Protein AF-A0A382X233-F1 (afdb_monomer_lite)

InterPro domains:
  IPR032096 Domain of unknown function DUF4815 [PF16075] (11-82)

Sequence (118 aa):
MPQNTNLNVSPYFDDFVDSKNYHKVLFKPGFPVQARELTTLQSILQNQVEKFGQHFFKEGSMIIPGGTSFDNEYFAVKIDPNFLNIPVNNYTKILVDNKIKIKGEVTGVEAIVVNRLT

Organism: NCBI:txid408172

Secondary structure (DSSP, 8-state):
-------SSSSP-----GGG----PPPPTTSPPPHHHHHHHHHHHHHHHHHHHHHHSSTT---SS------TT---PPPPSEETTEEGGGTHHHHTSS-PEEE-TTT--EEE------

pLDDT: mean 70.42, std 12.33, range [38.88, 89.5]

Foldseek 3Di:
DQWDCDCPDPPHTQRDDVVVPPQDQDDDPPDDDDPNSVVNVVVNVVVVVVVVCCQPPPVPNDPPDDPPPDDPPPPDDDDDQDDPNDGCVVCVVVQCPQPDWDADPPPRDTDRRPDDDD

Structure (mmCIF, N/CA/C/O backbone):
data_AF-A0A382X233-F1
#
_entry.id   AF-A0A382X233-F1
#
loop_
_atom_site.group_PDB
_atom_site.id
_atom_site.type_symbol
_atom_site.label_atom_id
_atom_site.label_alt_id
_atom_site.label_comp_id
_atom_site.label_asym_id
_atom_site.label_entity_id
_atom_site.label_seq_id
_atom_site.pdbx_PDB_ins_code
_atom_site.Cartn_x
_atom_site.Cartn_y
_atom_site.Cartn_z
_atom_site.occupancy
_atom_site.B_iso_or_equiv
_atom_site.auth_seq_id
_atom_site.auth_comp_id
_atom_site.auth_asym_id
_atom_site.auth_atom_id
_atom_site.pdbx_PDB_model_num
ATOM 1 N N . MET A 1 1 ? 9.862 -15.935 -19.813 1.00 38.88 1 MET A N 1
ATOM 2 C CA . MET A 1 1 ? 10.787 -16.702 -20.683 1.00 38.88 1 MET A CA 1
ATOM 3 C C . MET A 1 1 ? 11.900 -15.756 -21.126 1.00 38.88 1 MET A C 1
ATOM 5 O O . MET A 1 1 ? 11.585 -14.586 -21.302 1.00 38.88 1 MET A O 1
ATOM 9 N N . PRO A 1 2 ? 13.172 -16.178 -21.233 1.00 41.25 2 PRO A N 1
ATOM 10 C CA . PRO A 1 2 ? 14.263 -15.265 -21.566 1.00 41.25 2 PRO A CA 1
ATOM 11 C C . PRO A 1 2 ? 14.266 -14.971 -23.073 1.00 41.25 2 PRO A C 1
ATOM 13 O O . PRO A 1 2 ? 14.297 -15.892 -23.887 1.00 41.25 2 PRO A O 1
ATOM 16 N N . GLN A 1 3 ? 14.202 -13.690 -23.432 1.00 45.16 3 GLN A N 1
ATOM 17 C CA . GLN A 1 3 ? 14.173 -13.212 -24.814 1.00 45.16 3 GLN A CA 1
ATOM 18 C C . GLN A 1 3 ? 15.601 -12.833 -25.261 1.00 45.16 3 GLN A C 1
ATOM 20 O O . GLN A 1 3 ? 16.381 -12.260 -24.502 1.00 45.16 3 GLN A O 1
ATOM 25 N N . ASN A 1 4 ? 15.988 -13.260 -26.461 1.00 45.19 4 ASN A N 1
ATOM 26 C CA . ASN A 1 4 ? 17.374 -13.495 -26.881 1.00 45.19 4 ASN A CA 1
ATOM 27 C C . ASN A 1 4 ? 18.091 -12.250 -27.467 1.00 45.19 4 ASN A C 1
ATOM 29 O O . ASN A 1 4 ? 18.375 -12.209 -28.640 1.00 45.19 4 ASN A O 1
ATOM 33 N N . THR A 1 5 ? 18.388 -11.221 -26.680 1.00 49.28 5 THR A N 1
ATOM 34 C CA . THR A 1 5 ? 18.894 -9.847 -26.984 1.00 49.28 5 THR A CA 1
ATOM 35 C C . THR A 1 5 ? 19.961 -9.554 -28.094 1.00 49.28 5 THR A C 1
ATOM 37 O O . THR A 1 5 ? 20.890 -8.782 -27.846 1.00 49.28 5 THR A O 1
ATOM 40 N N . ASN A 1 6 ? 19.879 -10.078 -29.324 1.00 44.56 6 ASN A N 1
ATOM 41 C CA . ASN A 1 6 ? 20.685 -9.624 -30.476 1.00 44.56 6 ASN A CA 1
ATOM 42 C C . ASN A 1 6 ? 19.829 -8.766 -31.429 1.00 44.56 6 ASN A C 1
ATOM 44 O O . ASN A 1 6 ? 18.780 -9.202 -31.889 1.00 44.56 6 ASN A O 1
ATOM 48 N N . LEU A 1 7 ? 20.265 -7.530 -31.696 1.00 51.91 7 LEU A N 1
ATOM 49 C CA . LEU A 1 7 ? 19.504 -6.487 -32.411 1.00 51.91 7 LEU A CA 1
ATOM 50 C C . LEU A 1 7 ? 20.163 -6.081 -33.741 1.00 51.91 7 LEU A C 1
ATOM 52 O O . LEU A 1 7 ? 19.857 -5.032 -34.292 1.00 51.91 7 LEU A O 1
ATOM 56 N N . ASN A 1 8 ? 21.114 -6.866 -34.244 1.00 47.75 8 ASN A N 1
ATOM 57 C CA . ASN A 1 8 ? 21.741 -6.641 -35.553 1.00 47.75 8 ASN A CA 1
ATOM 58 C C . ASN A 1 8 ? 21.444 -7.786 -36.535 1.00 47.75 8 ASN A C 1
ATOM 60 O O . ASN A 1 8 ? 22.001 -7.830 -37.629 1.00 47.75 8 ASN A O 1
ATOM 64 N N . VAL A 1 9 ? 20.588 -8.734 -36.134 1.00 51.69 9 VAL A N 1
ATOM 65 C CA . VAL A 1 9 ? 20.275 -9.968 -36.861 1.00 51.69 9 VAL A CA 1
ATOM 66 C C . VAL A 1 9 ? 18.813 -10.328 -36.594 1.00 51.69 9 VAL A C 1
ATOM 68 O O . VAL A 1 9 ? 18.327 -10.131 -35.483 1.00 51.69 9 VAL A O 1
ATOM 71 N N . SER A 1 10 ? 18.099 -10.846 -37.597 1.00 39.66 10 SER A N 1
ATOM 72 C CA . SER A 1 10 ? 16.737 -11.346 -37.379 1.00 39.66 10 SER A CA 1
ATOM 73 C C . SER A 1 10 ? 16.726 -12.582 -36.465 1.00 39.66 10 SER A C 1
ATOM 75 O O . SER A 1 10 ? 17.559 -13.468 -36.669 1.00 39.66 10 SER A O 1
ATOM 77 N N . PRO A 1 11 ? 15.748 -12.699 -35.545 1.00 50.81 11 PRO A N 1
ATOM 78 C CA . PRO A 1 11 ? 14.774 -11.679 -35.146 1.00 50.81 11 PRO A CA 1
ATOM 79 C C . PRO A 1 11 ? 15.315 -10.791 -34.011 1.00 50.81 11 PRO A C 1
ATOM 81 O O . PRO A 1 11 ? 16.034 -11.263 -33.147 1.00 50.81 11 PRO A O 1
ATOM 84 N N . TYR A 1 12 ? 14.947 -9.508 -34.003 1.00 50.75 12 TYR A N 1
ATOM 85 C CA . TYR A 1 12 ? 15.307 -8.541 -32.960 1.00 50.75 12 TYR A CA 1
ATOM 86 C C . TYR A 1 12 ? 14.631 -8.915 -31.637 1.00 50.75 12 TYR A C 1
ATOM 88 O O . TYR A 1 12 ? 13.411 -9.075 -31.592 1.00 50.75 12 TYR A O 1
ATOM 96 N N . PHE A 1 13 ? 15.399 -9.031 -30.557 1.00 52.19 13 PHE A N 1
ATOM 97 C CA . PHE A 1 13 ? 14.856 -9.456 -29.269 1.00 52.19 13 PHE A CA 1
ATOM 98 C C . PHE A 1 13 ? 14.754 -8.290 -28.287 1.00 52.19 13 PHE A C 1
ATOM 100 O O . PHE A 1 13 ? 15.747 -7.646 -27.946 1.00 52.19 13 PHE A O 1
ATOM 107 N N . ASP A 1 14 ? 13.523 -8.043 -27.852 1.00 54.38 14 ASP A N 1
ATOM 108 C CA . ASP A 1 14 ? 13.163 -7.120 -26.783 1.00 54.38 14 ASP A CA 1
ATOM 109 C C . ASP A 1 14 ? 13.747 -7.609 -25.445 1.00 54.38 14 ASP A C 1
ATOM 111 O O . ASP A 1 14 ? 13.652 -8.787 -25.106 1.00 54.38 14 ASP A O 1
ATOM 115 N N . ASP A 1 15 ? 14.429 -6.722 -24.720 1.00 59.34 15 ASP A N 1
ATOM 116 C CA . ASP A 1 15 ? 15.109 -7.005 -23.452 1.00 59.34 15 ASP A CA 1
ATOM 117 C C . ASP A 1 15 ? 14.376 -6.422 -22.242 1.00 59.34 15 ASP A C 1
ATOM 119 O O . ASP A 1 15 ? 14.949 -6.357 -21.145 1.00 59.34 15 ASP A O 1
ATOM 123 N N . PHE A 1 16 ? 13.122 -5.997 -22.423 1.00 62.09 16 PHE A N 1
ATOM 124 C CA . PHE A 1 16 ? 12.296 -5.536 -21.323 1.00 62.09 16 PHE A CA 1
ATOM 125 C C . PHE A 1 16 ? 12.082 -6.668 -20.306 1.00 62.09 16 PHE A C 1
ATOM 127 O O . PHE A 1 16 ? 11.445 -7.687 -20.570 1.00 62.09 16 PHE A O 1
ATOM 134 N N . VAL A 1 17 ? 12.635 -6.478 -19.108 1.00 64.06 17 VAL A N 1
ATOM 135 C CA . VAL A 1 17 ? 12.448 -7.370 -17.964 1.00 64.06 17 VAL A CA 1
ATOM 136 C C . VAL A 1 17 ? 11.960 -6.523 -16.802 1.00 64.06 17 VAL A C 1
ATOM 138 O O . VAL A 1 17 ? 12.663 -5.613 -16.360 1.00 64.06 17 VAL A O 1
ATOM 141 N N . ASP A 1 18 ? 10.780 -6.855 -16.285 1.00 63.06 18 ASP A N 1
ATOM 142 C CA . ASP A 1 18 ? 10.120 -6.101 -15.214 1.00 63.06 18 ASP A CA 1
ATOM 143 C C . ASP A 1 18 ? 10.990 -5.968 -13.948 1.00 63.06 18 ASP A C 1
ATOM 145 O O . ASP A 1 18 ? 11.004 -4.935 -13.286 1.00 63.06 18 ASP A O 1
ATOM 149 N N . SER A 1 19 ? 11.825 -6.975 -13.662 1.00 67.00 19 SER A N 1
ATOM 150 C CA . SER A 1 19 ? 12.735 -6.976 -12.508 1.00 67.00 19 SER A CA 1
ATOM 151 C C . SER A 1 19 ? 13.863 -5.942 -12.576 1.00 67.00 19 SER A C 1
ATOM 153 O O . SER A 1 19 ? 14.544 -5.721 -11.576 1.00 67.00 19 SER A O 1
ATOM 155 N N . LYS A 1 20 ? 14.095 -5.312 -13.735 1.00 68.88 20 LYS A N 1
ATOM 156 C CA . LYS A 1 20 ? 15.187 -4.348 -13.920 1.00 68.88 20 LYS A CA 1
ATOM 157 C C . LYS A 1 20 ? 14.787 -2.893 -13.625 1.00 68.88 20 LYS A C 1
ATOM 159 O O . LYS A 1 20 ? 15.625 -2.013 -13.793 1.00 68.88 20 LYS A O 1
ATOM 164 N N . ASN A 1 21 ? 13.552 -2.627 -13.177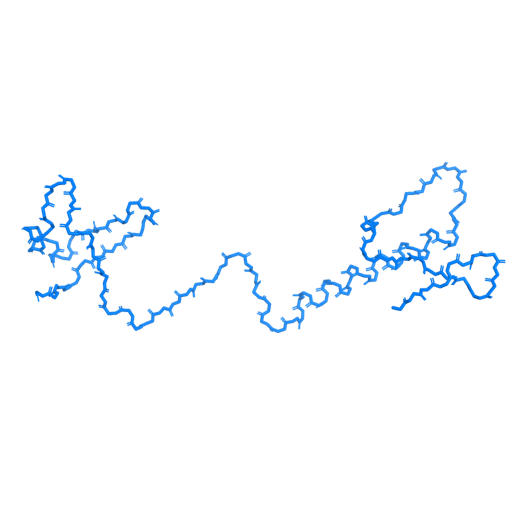 1.00 65.12 21 ASN A N 1
ATOM 165 C CA . ASN A 1 21 ? 13.063 -1.288 -12.789 1.00 65.12 21 ASN A CA 1
ATOM 166 C C . ASN A 1 21 ? 13.302 -0.187 -13.846 1.00 65.12 21 ASN A C 1
ATOM 168 O O . ASN A 1 21 ? 13.516 0.985 -13.526 1.00 65.12 21 ASN A O 1
ATOM 172 N N . TYR A 1 22 ? 13.276 -0.543 -15.132 1.00 67.75 22 TYR A N 1
ATOM 173 C CA . TYR A 1 22 ? 13.347 0.437 -16.213 1.00 67.75 22 TYR A CA 1
ATOM 174 C C . TYR A 1 22 ? 11.960 1.033 -16.457 1.00 67.75 22 TYR A C 1
ATOM 176 O O . TYR A 1 22 ? 11.102 0.407 -17.071 1.00 67.75 22 TYR A O 1
ATOM 184 N N . HIS A 1 23 ? 11.741 2.259 -15.981 1.00 69.12 23 HIS A N 1
ATOM 185 C CA . HIS A 1 23 ? 10.438 2.930 -16.078 1.00 69.12 23 HIS A CA 1
ATOM 186 C C . HIS A 1 23 ? 10.330 3.926 -17.238 1.00 69.12 23 HIS A C 1
ATOM 188 O O . HIS A 1 23 ? 9.235 4.403 -17.535 1.00 69.12 23 HIS A O 1
ATOM 194 N N . LYS A 1 24 ? 11.452 4.291 -17.873 1.00 72.62 24 LYS A N 1
ATOM 195 C CA . LYS A 1 24 ? 11.482 5.355 -18.881 1.00 72.62 24 LYS A CA 1
ATOM 196 C C . LYS A 1 24 ? 12.624 5.175 -19.876 1.00 72.62 24 LYS A C 1
ATOM 198 O O . LYS A 1 24 ? 13.757 4.919 -19.480 1.00 72.62 24 LYS A O 1
ATOM 203 N N . VAL A 1 25 ? 12.322 5.399 -21.152 1.00 79.25 25 VAL A N 1
ATOM 204 C CA . VAL A 1 25 ? 13.309 5.567 -22.226 1.00 79.25 25 VAL A CA 1
ATOM 205 C C . VAL A 1 25 ? 13.573 7.065 -22.398 1.00 79.25 25 VAL A C 1
ATOM 207 O O . VAL A 1 25 ? 12.632 7.852 -22.515 1.00 79.25 25 VAL A O 1
ATOM 210 N N . LEU A 1 26 ? 14.840 7.480 -22.350 1.00 76.50 26 LEU A N 1
ATOM 211 C CA . LEU A 1 26 ? 15.250 8.870 -22.571 1.00 76.50 26 LEU A CA 1
ATOM 212 C C . LEU A 1 26 ? 15.830 9.008 -23.977 1.00 76.50 26 LEU A C 1
ATOM 214 O O . LEU A 1 26 ? 16.730 8.258 -24.339 1.00 76.50 26 LEU A O 1
ATOM 218 N N . PHE A 1 27 ? 15.348 9.990 -24.737 1.00 80.00 27 PHE A N 1
ATOM 219 C CA . PHE A 1 27 ? 15.869 10.287 -26.070 1.00 80.00 27 PHE A CA 1
ATOM 220 C C . PHE A 1 27 ? 16.954 11.354 -25.997 1.00 80.00 27 PHE A C 1
ATOM 222 O O . PHE A 1 27 ? 16.819 12.351 -25.281 1.00 80.00 27 PHE A O 1
ATOM 229 N N . LYS A 1 28 ? 18.019 11.175 -26.778 1.00 75.56 28 LYS A N 1
ATOM 230 C CA . LYS A 1 28 ? 19.038 12.207 -26.953 1.00 75.56 28 LYS A CA 1
ATOM 231 C C . LYS A 1 28 ? 18.563 13.214 -28.012 1.00 75.56 28 LYS A C 1
ATOM 233 O O . LYS A 1 28 ? 18.358 12.817 -29.159 1.00 75.56 28 LYS A O 1
ATOM 238 N N . PRO A 1 29 ? 18.409 14.506 -27.679 1.00 71.38 29 PRO A N 1
ATOM 239 C CA . PRO A 1 29 ? 17.978 15.503 -28.653 1.00 71.38 29 PRO A CA 1
ATOM 240 C C . PRO A 1 29 ? 19.019 15.660 -29.772 1.00 71.38 29 PRO A C 1
ATOM 242 O O . PRO A 1 29 ? 20.225 15.606 -29.523 1.00 71.38 29 PRO A O 1
ATOM 245 N N . GLY A 1 30 ? 18.549 15.847 -31.007 1.00 77.88 30 GLY A N 1
ATOM 246 C CA . GLY A 1 30 ? 19.403 16.005 -32.192 1.00 77.88 30 GLY A CA 1
ATOM 247 C C . GLY A 1 30 ? 19.910 14.699 -32.816 1.00 77.88 30 GLY A C 1
ATOM 248 O O . GLY A 1 30 ? 20.678 14.759 -33.771 1.00 77.88 30 GL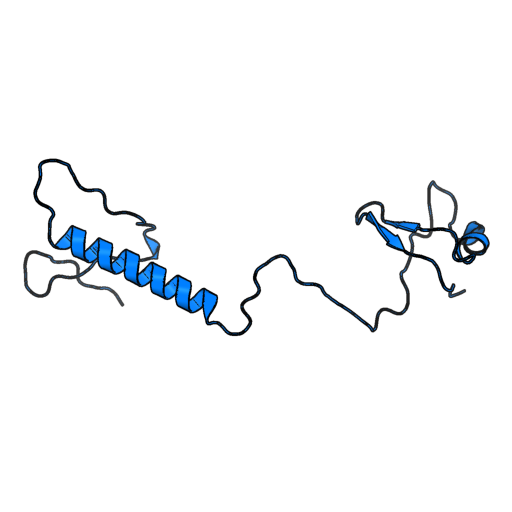Y A O 1
ATOM 249 N N . PHE A 1 31 ? 19.483 13.535 -32.313 1.00 79.19 31 PHE A N 1
ATOM 250 C CA . PHE A 1 31 ? 19.778 12.226 -32.903 1.00 79.19 31 PHE A CA 1
ATOM 251 C C . PHE A 1 31 ? 18.476 11.517 -33.303 1.00 79.19 31 PHE A C 1
ATOM 253 O O . PHE A 1 31 ? 17.474 11.651 -32.596 1.00 79.19 31 PHE A O 1
ATOM 260 N N . PRO A 1 32 ? 18.458 10.782 -34.432 1.00 83.88 32 PRO A N 1
ATOM 261 C CA . PRO A 1 32 ? 17.287 10.012 -34.826 1.00 83.88 32 PRO A CA 1
ATOM 262 C C . PRO A 1 32 ? 17.023 8.895 -33.814 1.00 83.88 32 PRO A C 1
ATOM 264 O O . PRO A 1 32 ? 17.948 8.226 -33.350 1.00 83.88 32 PRO A O 1
ATOM 267 N N . VAL A 1 33 ? 15.745 8.702 -33.495 1.00 82.25 33 VAL A N 1
ATOM 268 C CA . VAL A 1 33 ? 15.281 7.674 -32.561 1.00 82.25 33 VAL A CA 1
ATOM 269 C C . VAL A 1 33 ? 15.508 6.290 -33.163 1.00 82.25 33 VAL A C 1
ATOM 271 O O . VAL A 1 33 ? 15.191 6.046 -34.329 1.00 82.25 33 VAL A O 1
ATOM 274 N N . GLN A 1 34 ? 16.047 5.374 -32.366 1.00 82.81 34 GLN A N 1
ATOM 275 C CA . GLN A 1 34 ? 16.318 4.007 -32.799 1.00 82.81 34 GLN A CA 1
ATOM 276 C C . GLN A 1 34 ? 15.071 3.126 -32.659 1.00 82.81 34 GLN A C 1
ATOM 278 O O . GLN A 1 34 ? 14.298 3.254 -31.709 1.00 82.81 34 GLN A O 1
ATOM 283 N N . ALA A 1 35 ? 14.909 2.146 -33.554 1.00 82.75 35 ALA A N 1
ATOM 284 C CA . ALA A 1 35 ? 13.800 1.184 -33.493 1.00 82.75 35 ALA A CA 1
ATOM 285 C C . ALA A 1 35 ? 13.738 0.421 -32.152 1.00 82.75 35 ALA A C 1
ATOM 287 O O . ALA A 1 35 ? 12.655 0.105 -31.657 1.00 82.75 35 ALA A O 1
ATOM 288 N N . ARG A 1 36 ? 14.895 0.184 -31.518 1.00 82.62 36 ARG A N 1
ATOM 289 C CA . ARG A 1 36 ? 14.989 -0.412 -30.178 1.00 82.62 36 ARG A CA 1
ATOM 290 C C . ARG A 1 36 ? 14.329 0.459 -29.110 1.00 82.62 36 ARG A C 1
ATOM 292 O O . ARG A 1 36 ? 13.565 -0.060 -28.310 1.00 82.62 36 ARG A O 1
ATOM 299 N N . GLU A 1 37 ? 14.586 1.764 -29.114 1.00 82.75 37 GLU A N 1
ATOM 300 C CA . GLU A 1 37 ? 14.039 2.699 -28.120 1.00 82.75 37 GLU A CA 1
ATOM 301 C C . GLU A 1 37 ? 12.509 2.760 -28.201 1.00 82.75 37 GLU A C 1
ATOM 303 O O . GLU A 1 37 ? 11.826 2.800 -27.177 1.00 82.75 37 GLU A O 1
ATOM 308 N N . LEU A 1 38 ? 11.969 2.690 -29.422 1.00 84.50 38 LEU A N 1
ATOM 309 C CA . LEU A 1 38 ? 10.529 2.612 -29.664 1.00 84.50 38 LEU A CA 1
ATOM 310 C C . LEU A 1 38 ? 9.935 1.282 -29.195 1.00 84.50 38 LEU A C 1
ATOM 312 O O . LEU A 1 38 ? 8.869 1.280 -28.584 1.00 84.50 38 LEU A O 1
ATOM 316 N N . THR A 1 39 ? 10.622 0.167 -29.451 1.00 85.88 39 THR A N 1
ATOM 317 C CA . THR A 1 39 ? 10.166 -1.166 -29.027 1.00 85.88 39 THR A CA 1
ATOM 318 C C . THR A 1 39 ? 10.125 -1.256 -27.502 1.00 85.88 39 THR A C 1
ATOM 320 O O . THR A 1 39 ? 9.099 -1.615 -26.937 1.00 85.88 39 THR A O 1
ATOM 323 N N . THR A 1 40 ? 11.180 -0.807 -26.815 1.00 84.38 40 THR A N 1
ATOM 324 C CA . THR A 1 40 ? 11.230 -0.793 -25.347 1.00 84.38 40 THR A CA 1
ATOM 325 C C . THR A 1 40 ? 10.146 0.102 -24.736 1.00 84.38 40 THR A C 1
ATOM 327 O O . THR A 1 40 ? 9.541 -0.268 -23.731 1.00 84.38 40 THR A O 1
ATOM 330 N N . LEU A 1 41 ? 9.855 1.264 -25.336 1.00 87.38 41 LEU A N 1
ATOM 331 C CA . LEU A 1 41 ? 8.763 2.132 -24.879 1.00 87.38 41 LEU A CA 1
ATOM 332 C C . LEU A 1 41 ? 7.406 1.425 -24.995 1.00 87.38 41 LEU A C 1
ATOM 334 O O . LEU A 1 41 ? 6.612 1.474 -24.054 1.00 87.38 41 LEU A O 1
ATOM 338 N N . GLN A 1 42 ? 7.153 0.741 -26.115 1.00 87.44 42 GLN A N 1
ATOM 339 C CA . GLN A 1 42 ? 5.921 -0.026 -26.312 1.00 87.44 42 GLN A CA 1
ATOM 340 C C . GLN A 1 42 ? 5.770 -1.140 -25.271 1.00 87.44 42 GLN A C 1
ATOM 342 O O . GLN A 1 42 ? 4.685 -1.286 -24.710 1.00 87.44 42 GLN A O 1
ATOM 347 N N . SER A 1 43 ? 6.842 -1.865 -24.952 1.00 87.19 43 SER A N 1
ATOM 348 C CA . SER A 1 43 ? 6.813 -2.941 -23.952 1.00 87.19 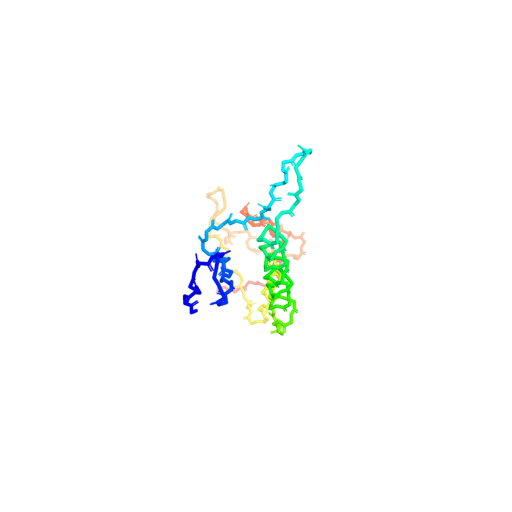43 SER A CA 1
ATOM 349 C C . SER A 1 43 ? 6.573 -2.424 -22.531 1.00 87.19 43 SER A C 1
ATOM 351 O O . SER A 1 43 ? 5.776 -3.008 -21.797 1.00 87.19 43 SER A O 1
ATOM 353 N N . ILE A 1 44 ? 7.163 -1.278 -22.157 1.00 87.19 44 ILE A N 1
ATOM 354 C CA . ILE A 1 44 ? 6.877 -0.607 -20.874 1.00 87.19 44 ILE A CA 1
ATOM 355 C C . ILE A 1 44 ? 5.399 -0.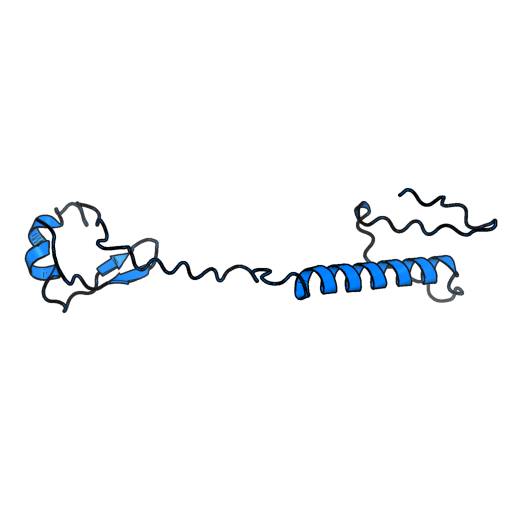210 -20.789 1.00 87.19 44 ILE A C 1
ATOM 357 O O . ILE A 1 44 ? 4.749 -0.463 -19.775 1.00 87.19 44 ILE A O 1
ATOM 361 N N . LEU A 1 45 ? 4.856 0.396 -21.848 1.00 89.50 45 LEU A N 1
ATOM 362 C CA . LEU A 1 45 ? 3.459 0.828 -21.878 1.00 89.50 45 LEU A CA 1
ATOM 363 C C . LEU A 1 45 ? 2.500 -0.367 -21.784 1.00 89.50 45 LEU A C 1
ATOM 365 O O . LEU A 1 45 ? 1.551 -0.329 -21.005 1.00 89.50 45 LEU A O 1
ATOM 369 N N . GLN A 1 46 ? 2.761 -1.439 -22.534 1.00 88.62 46 GLN A N 1
ATOM 370 C CA . GLN A 1 46 ? 1.957 -2.661 -22.479 1.00 88.62 46 GLN A CA 1
ATOM 371 C C . GLN A 1 46 ? 1.992 -3.290 -21.083 1.00 88.62 46 GLN A C 1
ATOM 373 O O . GLN A 1 46 ? 0.938 -3.629 -20.551 1.00 88.62 46 GLN A O 1
ATOM 378 N N . ASN A 1 47 ? 3.163 -3.353 -20.440 1.00 86.69 47 ASN A N 1
ATOM 379 C CA . ASN A 1 47 ? 3.280 -3.849 -19.069 1.00 86.69 47 ASN A CA 1
ATOM 380 C C . ASN A 1 47 ? 2.489 -2.996 -18.062 1.00 86.69 47 ASN A C 1
ATOM 382 O O . ASN A 1 47 ? 1.873 -3.535 -17.145 1.00 86.69 47 ASN A O 1
ATOM 386 N N . GLN A 1 48 ? 2.468 -1.671 -18.233 1.00 85.38 48 GLN A N 1
ATOM 387 C CA . GLN A 1 48 ? 1.673 -0.774 -17.389 1.00 85.38 48 GLN A CA 1
ATOM 388 C C . GLN A 1 48 ? 0.170 -0.988 -17.576 1.00 85.38 48 GLN A C 1
ATOM 390 O O . GLN A 1 48 ? -0.558 -1.053 -16.586 1.00 85.38 48 GLN A O 1
ATOM 395 N N . VAL A 1 49 ? -0.294 -1.132 -18.819 1.00 86.94 49 VAL A N 1
ATOM 396 C CA . VAL A 1 49 ? -1.703 -1.423 -19.121 1.00 86.94 49 VAL A CA 1
ATOM 397 C C . VAL A 1 49 ? -2.099 -2.801 -18.589 1.00 86.94 49 VAL A C 1
ATOM 399 O O . VAL A 1 49 ? -3.177 -2.943 -18.020 1.00 86.94 49 VAL A O 1
ATOM 402 N N . GLU A 1 50 ? -1.222 -3.799 -18.700 1.00 85.25 50 GLU A N 1
ATOM 403 C CA . GLU A 1 50 ? -1.446 -5.139 -18.157 1.00 85.25 50 GLU A CA 1
ATOM 404 C C . GLU A 1 50 ? -1.547 -5.115 -16.627 1.00 85.25 50 GLU A C 1
ATOM 406 O O . GLU A 1 50 ? -2.518 -5.627 -16.073 1.00 85.25 50 GLU A O 1
ATOM 411 N N . LYS A 1 51 ? -0.605 -4.458 -15.937 1.00 82.81 51 LYS A N 1
ATOM 412 C CA . LYS A 1 51 ? -0.659 -4.273 -14.477 1.00 82.81 51 LYS A CA 1
ATOM 413 C C . LYS A 1 51 ? -1.917 -3.527 -14.055 1.00 82.81 51 LYS A C 1
ATOM 415 O O . LYS A 1 51 ? -2.584 -3.944 -13.113 1.00 82.81 51 LYS A O 1
ATOM 420 N N . PHE A 1 52 ? -2.269 -2.454 -14.760 1.00 82.56 52 PHE A N 1
ATOM 421 C CA . PHE A 1 52 ? -3.494 -1.704 -14.505 1.00 82.56 52 PHE A CA 1
ATOM 422 C C . PHE A 1 52 ? -4.740 -2.585 -14.675 1.00 82.56 52 PHE A C 1
ATOM 424 O O . PHE A 1 52 ? -5.590 -2.618 -13.788 1.00 82.56 52 PHE A O 1
ATOM 431 N N . GLY A 1 53 ? -4.822 -3.359 -15.760 1.00 80.00 53 GLY A N 1
ATOM 432 C CA . GLY A 1 53 ? -5.921 -4.290 -16.008 1.00 80.00 53 GLY A CA 1
ATOM 433 C C . GLY A 1 53 ? -6.011 -5.397 -14.955 1.00 80.00 53 GLY A C 1
ATOM 434 O O . GLY A 1 53 ? -7.085 -5.639 -14.414 1.00 80.00 53 GLY A O 1
ATOM 435 N N . GLN A 1 54 ? -4.889 -6.023 -14.592 1.00 77.19 54 GLN A N 1
ATOM 436 C CA . GLN A 1 54 ? -4.841 -7.039 -13.535 1.00 77.19 54 GLN A CA 1
ATOM 437 C C . GLN A 1 54 ? -5.252 -6.478 -12.166 1.00 77.19 54 GLN A C 1
ATOM 439 O O . GLN A 1 54 ? -5.869 -7.196 -11.382 1.00 77.19 54 GLN A O 1
ATOM 444 N N . HIS A 1 55 ? -4.926 -5.214 -11.874 1.00 70.88 55 HIS A N 1
ATOM 445 C CA . HIS A 1 55 ? -5.319 -4.551 -10.630 1.00 70.88 55 HIS A CA 1
ATOM 446 C C . HIS A 1 55 ? -6.775 -4.074 -10.618 1.00 70.88 55 HIS A C 1
ATOM 448 O O . HIS A 1 55 ? -7.363 -4.048 -9.546 1.00 70.88 55 HIS A O 1
ATOM 454 N N . PHE A 1 56 ? -7.357 -3.696 -11.759 1.00 66.06 56 PHE A N 1
ATOM 455 C CA . PHE A 1 56 ? -8.733 -3.189 -11.826 1.00 66.06 56 PHE A CA 1
ATOM 456 C C . PHE A 1 56 ? -9.777 -4.301 -12.013 1.00 66.06 56 PHE A C 1
ATOM 458 O O . PHE A 1 56 ? -10.872 -4.219 -11.467 1.00 66.06 56 PHE A O 1
ATOM 465 N N . PHE A 1 57 ? -9.441 -5.349 -12.773 1.00 63.25 57 PHE A N 1
ATOM 466 C CA . PHE A 1 57 ? -10.363 -6.436 -13.123 1.00 63.25 57 PHE A CA 1
ATOM 467 C C . PHE A 1 57 ? -10.182 -7.707 -12.286 1.00 63.25 57 PHE A C 1
ATOM 469 O O . PHE A 1 57 ? -10.893 -8.685 -12.512 1.00 63.25 57 PHE A O 1
ATOM 476 N N . LYS A 1 58 ? -9.279 -7.725 -11.294 1.00 63.69 58 LYS A N 1
ATOM 477 C CA . LYS A 1 58 ? -9.365 -8.741 -10.238 1.00 63.69 58 LYS A CA 1
ATOM 478 C C . LYS A 1 58 ? -10.620 -8.445 -9.420 1.00 63.69 58 LYS A C 1
ATOM 480 O O . LYS A 1 58 ? -10.605 -7.572 -8.556 1.00 63.69 58 LYS A O 1
ATOM 485 N N . GLU A 1 59 ? -11.705 -9.153 -9.720 1.00 50.47 59 GLU A N 1
ATOM 486 C CA . GLU A 1 59 ? -12.961 -9.072 -8.975 1.00 50.47 59 GLU A CA 1
ATOM 487 C C . GLU A 1 59 ? -12.678 -9.162 -7.462 1.00 50.47 59 GLU A C 1
ATOM 489 O O . GLU A 1 59 ? -12.144 -10.157 -6.973 1.00 50.47 59 GLU A O 1
ATOM 494 N N . GLY A 1 60 ? -12.959 -8.079 -6.727 1.00 54.88 60 GLY A N 1
ATOM 495 C CA . GLY A 1 60 ? -12.736 -8.000 -5.279 1.00 54.88 60 GLY A CA 1
ATOM 496 C C . GLY A 1 60 ? -11.358 -7.500 -4.819 1.00 54.88 60 GLY A C 1
ATOM 497 O O . GLY A 1 60 ? -11.048 -7.626 -3.633 1.00 54.88 60 GLY A O 1
ATOM 498 N N . SER A 1 61 ? -10.518 -6.920 -5.687 1.00 52.88 61 SER A N 1
ATOM 499 C CA . SER A 1 61 ? -9.262 -6.294 -5.247 1.00 52.88 61 SER A CA 1
ATOM 500 C C . SER A 1 61 ? -9.533 -5.107 -4.315 1.00 52.88 61 SER A C 1
ATOM 502 O O . SER A 1 61 ? -9.957 -4.030 -4.733 1.00 52.88 61 SER A O 1
ATOM 504 N N . MET A 1 62 ? -9.278 -5.333 -3.030 1.00 55.50 62 MET A N 1
ATOM 505 C CA . MET A 1 62 ? -9.377 -4.355 -1.956 1.00 55.50 62 MET A CA 1
ATOM 506 C C . MET A 1 62 ? -8.490 -3.134 -2.242 1.00 55.50 62 MET A C 1
ATOM 508 O O . MET A 1 62 ? -7.266 -3.243 -2.309 1.00 55.50 62 MET A O 1
ATOM 512 N N . ILE A 1 63 ? -9.103 -1.958 -2.360 1.00 52.50 63 ILE A N 1
ATOM 513 C CA . ILE A 1 63 ? -8.404 -0.669 -2.326 1.00 52.50 63 ILE A CA 1
ATOM 514 C C . ILE A 1 63 ? -8.128 -0.373 -0.841 1.00 52.50 63 ILE A C 1
ATOM 516 O O . ILE A 1 63 ? -9.021 0.027 -0.099 1.00 52.50 63 ILE A O 1
ATOM 520 N N . ILE A 1 64 ? -6.924 -0.684 -0.355 1.00 59.19 64 ILE A N 1
ATOM 521 C CA . ILE A 1 64 ? -6.534 -0.503 1.058 1.00 59.19 64 ILE A CA 1
ATOM 522 C C . ILE A 1 64 ? -6.254 0.990 1.341 1.00 59.19 64 ILE A C 1
ATOM 524 O O . ILE A 1 64 ? -5.649 1.638 0.485 1.00 59.19 64 ILE A O 1
ATOM 528 N N . PRO A 1 65 ? -6.625 1.540 2.523 1.00 53.59 65 PRO A N 1
ATOM 529 C CA . PRO A 1 65 ? -7.025 0.855 3.754 1.00 53.59 65 PRO A CA 1
ATOM 530 C C . PRO A 1 65 ? -8.432 1.263 4.206 1.00 53.59 65 PRO A C 1
ATOM 532 O O . PRO A 1 65 ? -8.608 2.220 4.951 1.00 53.59 65 PRO A O 1
ATOM 535 N N . GLY A 1 66 ? -9.448 0.522 3.783 1.00 53.09 66 GLY A N 1
ATOM 536 C CA . GLY A 1 66 ? -10.825 0.751 4.219 1.00 53.09 66 GLY A CA 1
ATOM 537 C C . GLY A 1 66 ? -11.563 -0.549 4.484 1.00 53.09 66 GLY A C 1
ATOM 538 O O . GLY A 1 66 ? -12.716 -0.683 4.096 1.00 53.09 66 GLY A O 1
ATOM 539 N N . GLY A 1 67 ? -10.896 -1.538 5.081 1.00 55.00 67 GLY A N 1
ATOM 540 C CA . GLY A 1 67 ? -11.581 -2.735 5.553 1.00 55.00 67 GLY A CA 1
ATOM 541 C C . GLY A 1 67 ? -12.431 -2.378 6.766 1.00 55.00 67 GLY A C 1
ATOM 542 O O . GLY A 1 67 ? -11.939 -2.423 7.891 1.00 55.00 67 GLY A O 1
ATOM 543 N N . THR A 1 68 ? -13.692 -1.995 6.561 1.00 60.66 68 THR A N 1
ATOM 544 C CA . THR A 1 68 ? -14.654 -1.901 7.661 1.00 60.66 68 THR A CA 1
ATOM 545 C C . THR A 1 68 ? -14.997 -3.323 8.086 1.00 60.66 68 THR A C 1
ATOM 547 O O . THR A 1 68 ? -15.876 -3.962 7.510 1.00 60.66 68 THR A O 1
ATOM 550 N N . SER A 1 69 ? -14.253 -3.852 9.055 1.00 64.12 69 SER A N 1
ATOM 551 C CA . SER A 1 69 ? -14.626 -5.099 9.714 1.00 64.12 69 SER A CA 1
ATOM 552 C C . SER A 1 69 ? -15.854 -4.815 10.570 1.00 64.12 69 SER A C 1
ATOM 554 O O . SER A 1 69 ? -15.754 -4.157 11.604 1.00 64.12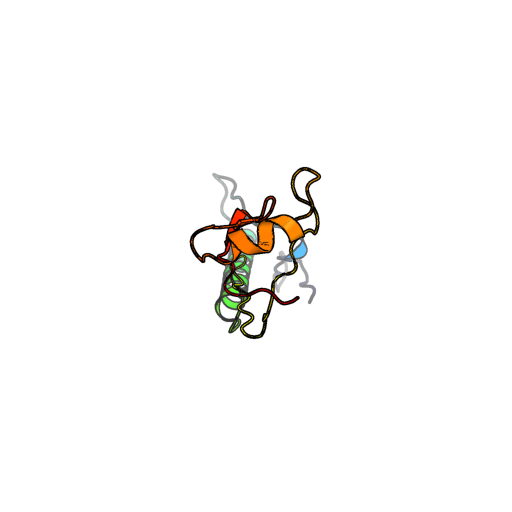 69 SER A O 1
ATOM 556 N N . PHE A 1 70 ? -17.018 -5.252 10.101 1.00 62.34 70 PHE A N 1
ATOM 557 C CA . PHE A 1 70 ? -18.264 -5.197 10.850 1.00 62.34 70 PHE A CA 1
ATOM 558 C C . PHE A 1 70 ? -18.526 -6.584 11.427 1.00 62.34 70 PHE A C 1
ATOM 560 O O . PHE A 1 70 ? -18.876 -7.508 10.696 1.00 62.34 70 PHE A O 1
ATOM 567 N N . ASP A 1 71 ? -18.300 -6.725 12.728 1.00 69.50 71 ASP A N 1
ATOM 568 C CA . ASP A 1 71 ? -18.650 -7.922 13.481 1.00 69.50 71 ASP A CA 1
ATOM 569 C C . ASP A 1 71 ? -19.945 -7.643 14.253 1.00 69.50 71 ASP A C 1
ATOM 571 O O . ASP A 1 71 ? -19.973 -6.815 15.166 1.00 69.50 71 ASP A O 1
ATOM 575 N N . ASN A 1 72 ? -21.031 -8.299 13.843 1.00 66.31 72 ASN A N 1
ATOM 576 C CA . ASN A 1 72 ? -22.337 -8.175 14.489 1.00 66.31 72 ASN A CA 1
ATOM 577 C C . ASN A 1 72 ? -22.496 -9.129 15.690 1.00 66.31 72 ASN A C 1
ATOM 579 O O . ASN A 1 72 ? -23.518 -9.086 16.371 1.00 66.31 72 ASN A O 1
ATOM 583 N N . GLU A 1 73 ? -21.513 -9.997 15.951 1.00 69.25 73 GLU A N 1
ATOM 584 C CA . GLU A 1 73 ? -21.512 -10.962 17.057 1.00 69.25 73 GLU A CA 1
ATOM 585 C C . GLU A 1 73 ? -20.736 -10.450 18.283 1.00 69.25 73 GLU A C 1
ATOM 587 O O . GLU A 1 73 ? -20.530 -11.174 19.259 1.00 69.25 73 GLU A O 1
ATOM 592 N N . TYR A 1 74 ? -20.320 -9.181 18.291 1.00 64.38 74 TYR A N 1
ATOM 593 C CA . TYR A 1 74 ? -19.614 -8.607 19.430 1.00 64.38 74 TYR A CA 1
ATOM 594 C C . TYR A 1 74 ? -20.582 -8.149 20.536 1.00 64.38 74 TYR A C 1
ATOM 596 O O . TYR A 1 74 ? -21.081 -7.024 20.542 1.00 64.38 74 TYR A O 1
ATOM 604 N N . PHE A 1 75 ? -20.848 -9.031 21.504 1.00 66.50 75 PHE A N 1
ATOM 605 C CA . PHE A 1 75 ? -21.860 -8.803 22.547 1.00 66.50 75 PHE A CA 1
ATOM 606 C C . PHE A 1 75 ? -21.425 -7.880 23.702 1.00 66.50 75 PHE A C 1
ATOM 608 O O . PHE A 1 75 ? -22.285 -7.286 24.353 1.00 66.50 75 PHE A O 1
ATOM 615 N N . ALA A 1 76 ? -20.125 -7.757 24.003 1.00 71.50 76 ALA A N 1
ATOM 616 C CA . ALA A 1 76 ? -19.650 -6.931 25.119 1.00 71.50 76 ALA A CA 1
ATOM 617 C C . ALA A 1 76 ? -18.178 -6.521 24.976 1.00 71.50 76 ALA A C 1
ATOM 619 O O . ALA A 1 76 ? -17.325 -7.353 24.677 1.00 71.50 76 ALA A O 1
ATOM 620 N N . VAL A 1 77 ? -17.872 -5.251 25.274 1.00 73.06 77 VAL A N 1
ATOM 621 C CA . VAL A 1 77 ? -16.494 -4.736 25.352 1.00 73.06 77 VAL A CA 1
ATOM 622 C C . VAL A 1 77 ? -15.959 -4.910 26.770 1.00 73.06 77 VAL A C 1
ATOM 624 O O . VAL A 1 77 ? -16.572 -4.436 27.727 1.00 73.06 77 VAL A O 1
ATOM 627 N N . LYS A 1 78 ? -14.786 -5.536 26.918 1.00 75.81 78 LYS A N 1
ATOM 628 C CA . LYS A 1 78 ? -14.056 -5.539 28.192 1.00 75.81 78 LYS A CA 1
ATOM 629 C C . LYS A 1 78 ? -13.322 -4.209 28.364 1.00 75.81 78 LYS A C 1
ATOM 631 O O . LYS A 1 78 ? -12.496 -3.847 27.532 1.00 75.81 78 LYS A O 1
ATOM 636 N N . ILE A 1 79 ? -13.610 -3.509 29.455 1.00 77.56 79 ILE A N 1
ATOM 637 C CA . ILE A 1 79 ? -12.948 -2.254 29.831 1.00 77.56 79 ILE A CA 1
ATOM 638 C C . ILE A 1 79 ? -11.788 -2.573 30.784 1.00 77.56 79 ILE A C 1
ATOM 640 O O . ILE A 1 79 ? -11.809 -3.598 31.474 1.00 77.56 79 ILE A O 1
ATOM 644 N N . ASP A 1 80 ? -10.772 -1.711 30.813 1.00 79.00 80 ASP A N 1
ATOM 645 C CA . ASP A 1 80 ? -9.723 -1.772 31.830 1.00 79.00 80 ASP A CA 1
ATOM 646 C C . ASP A 1 80 ? -10.352 -1.700 33.239 1.00 79.00 80 ASP A C 1
ATOM 648 O O . ASP A 1 80 ? -11.208 -0.843 33.482 1.00 79.00 80 ASP A O 1
ATOM 652 N N . PRO A 1 81 ? -9.991 -2.600 34.173 1.00 77.38 81 PRO A N 1
ATOM 653 C CA . PRO A 1 81 ? -10.503 -2.556 35.539 1.00 77.38 81 PRO A CA 1
ATOM 654 C C . PRO A 1 81 ? -10.163 -1.265 36.294 1.00 77.38 81 PRO A C 1
ATOM 656 O O . PRO A 1 81 ? -10.879 -0.941 37.244 1.00 77.38 81 PRO A O 1
ATOM 659 N N . ASN A 1 82 ? -9.112 -0.536 35.905 1.00 78.69 82 ASN A N 1
ATOM 660 C CA . ASN A 1 82 ? -8.662 0.668 36.596 1.00 78.69 82 ASN A CA 1
ATOM 661 C C . ASN A 1 82 ? -8.590 1.864 35.646 1.00 78.69 82 ASN A C 1
ATOM 663 O O . ASN A 1 82 ? -7.995 1.802 34.577 1.00 78.69 82 ASN A O 1
ATOM 667 N N . PHE A 1 83 ? -9.120 3.001 36.089 1.00 79.62 83 PHE A N 1
ATOM 668 C CA . PHE A 1 83 ? -8.919 4.282 35.422 1.00 79.62 83 PHE A CA 1
ATOM 669 C C . PHE A 1 83 ? -8.419 5.293 36.452 1.00 79.62 83 PHE A C 1
ATOM 671 O O . PHE A 1 83 ? -9.035 5.451 37.504 1.00 79.62 83 PHE A O 1
ATOM 678 N N . LEU A 1 84 ? -7.278 5.943 36.189 1.00 79.56 84 LEU A N 1
ATOM 679 C CA . LEU A 1 84 ? -6.637 6.885 37.125 1.00 79.56 84 LEU A CA 1
ATOM 680 C C . LEU A 1 84 ? -6.414 6.296 38.539 1.00 79.56 84 LEU A C 1
ATOM 682 O O . LEU A 1 84 ? -6.574 6.992 39.538 1.00 79.56 84 LEU A O 1
ATOM 686 N N . ASN A 1 85 ? -6.050 5.009 38.629 1.00 76.44 85 ASN A N 1
ATOM 687 C CA . ASN A 1 85 ? -5.900 4.247 39.883 1.00 76.44 85 ASN A CA 1
ATOM 688 C C . ASN A 1 85 ? -7.182 4.081 40.716 1.00 76.44 85 ASN A C 1
ATOM 690 O O . ASN A 1 85 ? -7.108 3.704 41.886 1.00 76.44 85 ASN A O 1
ATOM 694 N N . ILE A 1 86 ? -8.356 4.316 40.127 1.00 78.81 86 ILE A N 1
ATOM 695 C CA . ILE A 1 86 ? -9.637 4.046 40.773 1.00 78.81 86 ILE A CA 1
ATOM 696 C C . ILE A 1 86 ? -10.310 2.862 40.066 1.00 78.81 86 ILE A C 1
ATOM 698 O O . ILE A 1 86 ? -10.399 2.862 38.833 1.00 78.81 86 ILE A O 1
ATOM 702 N N . PRO A 1 87 ? -10.791 1.846 40.808 1.00 78.69 87 PRO A N 1
ATOM 703 C CA . PRO A 1 87 ? -11.460 0.707 40.201 1.00 78.69 87 PRO A CA 1
ATOM 704 C C . PRO A 1 87 ? -12.766 1.145 39.533 1.00 78.69 87 PRO A C 1
ATOM 706 O O . PRO A 1 87 ? -13.648 1.737 40.166 1.00 78.69 87 PRO A O 1
ATOM 709 N N . VAL A 1 88 ? -12.915 0.797 38.256 1.00 77.56 88 VAL A N 1
ATOM 710 C CA . VAL A 1 88 ? -14.063 1.169 37.413 1.00 77.56 88 VAL A CA 1
ATOM 711 C C . VAL A 1 88 ? -15.377 0.606 37.966 1.00 77.56 88 VAL A C 1
ATOM 713 O O . VAL A 1 88 ? -16.421 1.238 37.823 1.00 77.56 88 VAL A O 1
ATOM 716 N N . ASN A 1 89 ? -15.318 -0.505 38.713 1.00 77.12 89 ASN A N 1
ATOM 717 C CA . ASN A 1 89 ? -16.468 -1.138 39.369 1.00 77.12 89 ASN A CA 1
ATOM 718 C C . ASN A 1 89 ? -17.296 -0.178 40.250 1.00 77.12 89 ASN A C 1
ATOM 720 O O . ASN A 1 89 ? -18.516 -0.310 40.348 1.00 77.12 89 ASN A O 1
ATOM 724 N N . ASN A 1 90 ? -16.647 0.814 40.869 1.00 76.38 90 ASN A N 1
ATOM 725 C CA . ASN A 1 90 ? -17.322 1.781 41.737 1.00 76.38 90 ASN A CA 1
ATOM 726 C C . ASN A 1 90 ? -18.197 2.766 40.949 1.00 76.38 90 ASN A C 1
ATOM 728 O O . ASN A 1 90 ? -19.217 3.229 41.459 1.00 76.38 90 ASN A O 1
ATOM 732 N N . TYR A 1 91 ? -17.830 3.057 39.700 1.00 74.56 91 TYR A N 1
ATOM 733 C CA . TYR A 1 91 ? -18.529 4.016 38.845 1.00 74.56 91 TYR A CA 1
ATOM 734 C C . TYR A 1 91 ? -19.415 3.347 37.795 1.00 74.56 91 TYR A C 1
ATOM 736 O O . TYR A 1 91 ? -20.218 4.035 37.170 1.00 74.56 91 TYR A O 1
ATOM 744 N N . THR A 1 92 ? -19.369 2.016 37.651 1.00 72.69 92 THR A N 1
ATOM 745 C CA . THR A 1 92 ? -20.221 1.264 36.714 1.00 72.69 92 THR A CA 1
ATOM 746 C C . THR A 1 92 ? -21.710 1.567 36.897 1.00 72.69 92 THR A C 1
ATOM 748 O O . THR A 1 92 ? -22.453 1.559 35.925 1.00 72.69 92 THR A O 1
ATOM 751 N N . LYS A 1 93 ? -22.160 1.895 38.118 1.00 71.50 93 LYS A N 1
ATOM 752 C CA . LYS A 1 93 ? -23.552 2.312 38.378 1.00 71.50 93 LYS A CA 1
ATOM 753 C C . LYS A 1 93 ? -23.930 3.627 37.692 1.00 71.50 93 LYS A C 1
ATOM 755 O O . LYS A 1 93 ? -25.056 3.751 37.241 1.00 71.50 93 LYS A O 1
ATOM 760 N N . ILE A 1 94 ? -23.000 4.576 37.615 1.00 70.88 94 ILE A N 1
ATOM 761 C CA . ILE A 1 94 ? -23.208 5.895 36.999 1.00 70.88 94 ILE A CA 1
ATOM 762 C C . ILE A 1 94 ? -23.016 5.799 35.476 1.00 70.88 94 ILE A C 1
ATOM 764 O O . ILE A 1 94 ? -23.683 6.485 34.709 1.00 70.88 94 ILE A O 1
ATOM 768 N N . LEU A 1 95 ? -22.130 4.907 35.017 1.00 72.50 95 LEU A N 1
ATOM 769 C CA . LEU A 1 95 ? -21.860 4.707 33.590 1.00 72.50 95 LEU A CA 1
ATOM 770 C C . LEU A 1 95 ? -23.066 4.140 32.818 1.00 72.50 95 LEU A C 1
ATOM 772 O O . LEU A 1 95 ? -23.201 4.428 31.635 1.00 72.50 95 LEU A O 1
ATOM 776 N N . VAL A 1 96 ? -23.950 3.384 33.481 1.00 71.88 96 VAL A N 1
ATOM 777 C CA . VAL A 1 96 ? -25.151 2.766 32.877 1.00 71.88 96 VAL A CA 1
ATOM 778 C C . VAL A 1 96 ? -26.288 3.770 32.623 1.00 71.88 96 VAL A C 1
ATOM 780 O O . VAL A 1 96 ? -27.251 3.444 31.936 1.00 71.88 96 VAL A O 1
ATOM 783 N N . ASP A 1 97 ? -26.180 5.023 33.079 1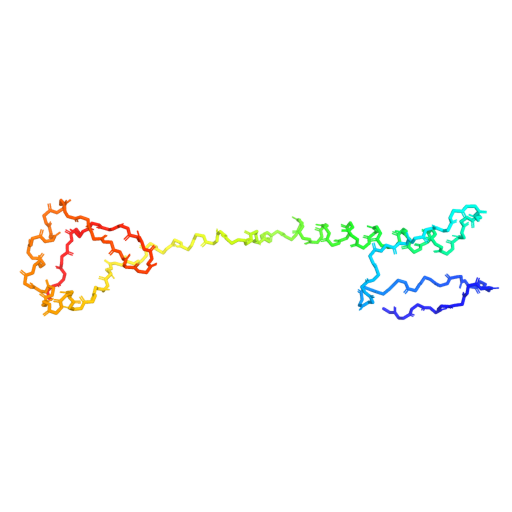.00 68.75 97 ASP A N 1
ATOM 784 C CA . ASP A 1 97 ? -27.238 6.035 32.907 1.00 68.75 97 ASP A CA 1
ATOM 785 C C . ASP A 1 97 ? -27.446 6.502 31.445 1.00 68.75 97 ASP A C 1
ATOM 787 O O . ASP A 1 97 ? -28.145 7.490 31.212 1.00 68.75 97 ASP A O 1
ATOM 791 N N . ASN A 1 98 ? -26.843 5.840 30.443 1.00 66.31 98 ASN A N 1
ATOM 792 C CA . ASN A 1 98 ? -26.894 6.149 29.000 1.00 66.31 98 ASN A CA 1
ATOM 793 C C . ASN A 1 98 ? -26.494 7.591 28.613 1.00 66.31 98 ASN A C 1
ATOM 795 O O . ASN A 1 98 ? -26.554 7.970 27.445 1.00 66.31 98 ASN A O 1
ATOM 799 N N . LYS A 1 99 ? -26.074 8.408 29.584 1.00 67.25 99 LYS A N 1
ATOM 800 C CA . LYS A 1 99 ? -25.698 9.820 29.423 1.00 67.25 99 LYS A CA 1
ATOM 801 C C . LYS A 1 99 ? -24.191 10.032 29.349 1.00 67.25 99 LYS A C 1
ATOM 803 O O . LYS A 1 99 ? -23.752 11.102 28.936 1.00 67.25 99 LYS A O 1
ATOM 808 N N . ILE A 1 100 ? -23.404 9.042 29.763 1.00 72.44 100 ILE A N 1
ATOM 809 C CA . ILE A 1 100 ? -21.946 9.132 29.795 1.00 72.44 100 ILE A CA 1
ATOM 810 C C . ILE A 1 100 ? -21.379 8.393 28.591 1.00 72.44 100 ILE A C 1
ATOM 812 O O . ILE A 1 100 ? -21.633 7.206 28.392 1.00 72.44 100 ILE A O 1
ATOM 816 N N . LYS A 1 101 ? -20.592 9.117 27.797 1.00 77.75 101 LYS A N 1
ATOM 817 C CA . LYS A 1 101 ? -19.789 8.546 26.721 1.00 77.75 101 LYS A CA 1
ATOM 818 C C . LYS A 1 101 ? -18.418 8.174 27.267 1.00 77.75 101 LYS A C 1
ATOM 820 O O . LYS A 1 101 ? -17.748 9.012 27.868 1.00 77.75 101 LYS A O 1
ATOM 825 N N . ILE A 1 102 ? -17.995 6.938 27.034 1.00 79.56 102 ILE A N 1
ATOM 826 C CA . ILE A 1 102 ? -16.619 6.502 27.281 1.00 79.56 102 ILE A CA 1
ATOM 827 C C . ILE A 1 102 ? -15.816 6.658 25.993 1.00 79.56 102 ILE A C 1
ATOM 829 O O . ILE A 1 102 ? -16.342 6.416 24.908 1.00 79.56 102 ILE A O 1
ATOM 833 N N . LYS A 1 103 ? -14.555 7.074 26.107 1.00 83.06 103 LYS A N 1
ATOM 834 C CA . LYS A 1 103 ? -13.648 7.237 24.970 1.00 83.06 103 LYS A CA 1
ATOM 835 C C . LYS A 1 103 ? -12.407 6.379 25.174 1.00 83.06 103 LYS A C 1
ATOM 837 O O . LYS A 1 103 ? -11.777 6.463 26.225 1.00 83.06 103 LYS A O 1
ATOM 842 N N . GLY A 1 104 ? -12.054 5.579 24.171 1.00 77.88 104 GLY A N 1
ATOM 843 C CA . GLY A 1 104 ? -10.792 4.841 24.170 1.00 77.88 104 GLY A CA 1
ATOM 844 C C . GLY A 1 104 ? -9.596 5.790 24.057 1.00 77.88 104 GLY A C 1
ATOM 845 O O . GLY A 1 104 ? -9.584 6.656 23.185 1.00 77.88 104 GLY A O 1
ATOM 846 N N . GLU A 1 105 ? -8.585 5.617 24.910 1.00 76.00 105 GLU A N 1
ATOM 847 C CA . GLU A 1 105 ? -7.386 6.471 24.931 1.00 76.00 105 GLU A CA 1
ATOM 848 C C . GLU A 1 105 ? -6.588 6.388 23.620 1.00 76.00 105 GLU A C 1
ATOM 850 O O . GLU A 1 105 ? -6.206 7.410 23.059 1.00 76.00 105 GLU A O 1
ATOM 855 N N . VAL A 1 106 ? -6.399 5.172 23.094 1.00 74.19 106 VAL A N 1
ATOM 856 C CA . VAL A 1 106 ? -5.599 4.922 21.882 1.00 74.19 106 VAL A CA 1
ATOM 857 C C . VAL A 1 106 ? -6.441 5.008 20.608 1.00 74.19 106 VAL A C 1
ATOM 859 O O . VAL A 1 106 ? -5.999 5.556 19.603 1.00 74.19 106 VAL A O 1
ATOM 862 N N . THR A 1 107 ? -7.660 4.461 20.629 1.00 77.81 107 THR A N 1
ATOM 863 C CA . THR A 1 107 ? -8.512 4.348 19.432 1.00 77.81 107 THR A CA 1
ATOM 864 C C . THR A 1 107 ? -9.398 5.569 19.204 1.00 77.81 107 THR A C 1
ATOM 866 O O . THR A 1 107 ? -9.912 5.754 18.105 1.00 77.81 107 THR A O 1
ATOM 869 N N . GLY A 1 108 ? -9.624 6.391 20.233 1.00 77.69 108 GLY A N 1
ATOM 870 C CA . GLY A 1 108 ? -10.513 7.550 20.169 1.00 77.69 108 GLY A CA 1
ATOM 871 C C . GLY A 1 108 ? -11.998 7.219 19.986 1.00 77.69 108 GLY A C 1
ATOM 872 O O . GLY A 1 108 ? -12.796 8.147 19.874 1.00 77.69 108 GLY A O 1
ATOM 873 N N . VAL A 1 109 ? -12.372 5.935 19.967 1.00 78.88 109 VAL A N 1
ATOM 874 C CA . VAL A 1 109 ? -13.749 5.468 19.762 1.00 78.88 109 VAL A CA 1
ATOM 875 C C . VAL A 1 109 ? -14.614 5.874 20.951 1.00 78.88 109 VAL A C 1
ATOM 877 O O . VAL A 1 109 ? -14.246 5.614 22.098 1.00 78.88 109 VAL A O 1
ATOM 880 N N . GLU A 1 110 ? -15.759 6.495 20.666 1.00 81.75 110 GLU A N 1
ATOM 881 C CA . GLU A 1 110 ? -16.788 6.818 21.655 1.00 81.75 110 GLU A CA 1
ATOM 882 C C . GLU A 1 110 ? -17.811 5.680 21.747 1.00 81.75 110 GLU A C 1
ATOM 884 O O . GLU A 1 110 ? -18.332 5.229 20.728 1.00 81.75 110 GLU A O 1
ATOM 889 N N . ALA A 1 111 ? -18.136 5.241 22.962 1.00 77.25 111 ALA A N 1
ATOM 890 C CA . ALA A 1 111 ? -19.171 4.240 23.211 1.00 77.25 111 ALA A CA 1
ATOM 891 C C . ALA A 1 111 ? -20.094 4.665 24.361 1.00 77.25 111 ALA A C 1
ATOM 893 O O . ALA A 1 111 ? -19.713 5.449 25.233 1.00 77.25 111 ALA A O 1
ATOM 894 N N . ILE A 1 112 ? -21.320 4.140 24.356 1.00 79.50 112 ILE A N 1
ATOM 895 C CA . ILE A 1 112 ? -22.314 4.321 25.421 1.00 79.50 112 ILE A CA 1
ATOM 896 C C . ILE A 1 112 ? -22.511 2.965 26.098 1.00 79.50 112 ILE A C 1
ATOM 898 O O . ILE A 1 112 ? -22.673 1.948 25.422 1.00 79.50 112 ILE A O 1
ATOM 902 N N . VAL A 1 113 ? -22.485 2.940 27.429 1.00 77.69 113 VAL A N 1
ATOM 903 C CA . VAL A 1 113 ? -22.687 1.710 28.202 1.00 77.69 113 VAL A CA 1
ATOM 904 C C . VAL A 1 113 ? -24.186 1.457 28.349 1.00 77.69 113 VAL A C 1
ATOM 906 O O . VAL A 1 113 ? -24.853 2.142 29.115 1.00 77.69 113 VAL A O 1
ATOM 909 N N . VAL A 1 114 ? -24.702 0.463 27.621 1.00 73.81 114 VAL A N 1
ATOM 910 C CA . VAL A 1 114 ? -26.135 0.105 27.624 1.00 73.81 114 VAL A CA 1
ATOM 911 C C . VAL A 1 114 ? -26.488 -0.837 28.776 1.00 73.81 114 VAL A C 1
ATOM 913 O O . VAL A 1 114 ? -27.554 -0.724 29.376 1.00 73.81 114 VAL A O 1
ATOM 916 N N . ASN A 1 115 ? -25.611 -1.794 29.085 1.00 70.56 115 ASN A N 1
ATOM 917 C CA . ASN A 1 115 ? -25.838 -2.769 30.146 1.00 70.56 115 ASN A CA 1
ATOM 918 C C . ASN A 1 115 ? -24.505 -3.248 30.739 1.00 70.56 115 ASN A C 1
ATOM 920 O O . ASN A 1 115 ? -23.467 -3.175 30.080 1.00 70.56 115 ASN A O 1
ATOM 924 N N . ARG A 1 116 ? -24.534 -3.749 31.978 1.00 70.88 116 ARG A N 1
ATOM 925 C CA . ARG A 1 116 ? -23.372 -4.337 32.658 1.00 70.88 116 ARG A CA 1
ATOM 926 C C . ARG A 1 116 ? -23.629 -5.812 32.956 1.00 70.88 116 ARG A C 1
ATOM 928 O O . ARG A 1 116 ? -24.668 -6.161 33.512 1.00 70.88 116 ARG A O 1
ATOM 935 N N . LEU A 1 117 ? -22.662 -6.663 32.638 1.00 67.12 117 LEU A N 1
ATOM 936 C CA . LEU A 1 117 ? -22.602 -8.020 33.176 1.00 67.12 117 LEU A CA 1
ATOM 937 C C . LEU A 1 117 ? -21.897 -7.925 34.536 1.00 67.12 117 LEU A C 1
ATOM 939 O O . LEU A 1 117 ? -20.872 -7.251 34.641 1.00 67.12 117 LEU A O 1
ATOM 943 N N . THR A 1 118 ? -22.519 -8.476 35.581 1.00 60.09 118 THR A N 1
ATOM 944 C CA . THR A 1 118 ? -21.974 -8.462 36.953 1.00 60.09 118 THR A CA 1
ATOM 945 C C . THR A 1 118 ? -21.089 -9.675 37.171 1.00 60.09 118 THR A C 1
ATOM 947 O O . THR A 1 118 ? -21.475 -10.751 36.667 1.00 60.09 118 THR A O 1
#

Radius of gyration: 30.91 Å; chains: 1; bounding box: 49×33×79 Å